Protein AF-A0A5B9W1V4-F1 (afdb_monomer)

Foldseek 3Di:
DDDDDDDDDDDDDDDDDDDDDDDDPDDPDDPDDAFPADEADDDVVSVVVVCVQCVVVVVVQVVCCVVPVFGDQDCVVVVHAFGADPQGTWDKHAPDRGHKIKIWGHDCSHHVWIWMDIPVVRDIDIDD

Mean predicted aligned error: 13.6 Å

pLDDT: mean 77.66, std 24.57, range [32.72, 97.5]

Sequence (128 aa):
MPEVLAKAAVMLGVAAGAIFIAGSFMCESEPVRGPTGGPGLRDEFELESLKAAAKPLVERLYQIRRSEGYFPASLAYLGLKRPQSRFGRWRYHVHDGGQAFALTNGDYMKNGFVLCWSSEHGDWWVDR

Structure (mmCIF, N/CA/C/O backbone):
data_AF-A0A5B9W1V4-F1
#
_entry.id   AF-A0A5B9W1V4-F1
#
loop_
_atom_site.group_PDB
_atom_site.id
_atom_site.type_symbol
_atom_site.label_atom_id
_atom_site.label_alt_id
_atom_site.label_comp_id
_atom_site.label_asym_id
_atom_site.label_entity_id
_atom_site.label_seq_id
_atom_site.pdbx_PDB_ins_code
_atom_site.Cartn_x
_atom_site.Cartn_y
_atom_site.Cartn_z
_atom_site.occupancy
_atom_site.B_iso_or_equiv
_atom_site.auth_seq_id
_atom_site.auth_comp_id
_atom_site.auth_asym_id
_atom_site.auth_atom_id
_atom_site.pdbx_PDB_model_num
ATOM 1 N N . MET A 1 1 ? -50.138 -6.654 9.708 1.00 48.28 1 MET A N 1
ATOM 2 C CA . MET A 1 1 ? -50.593 -7.982 9.233 1.00 48.28 1 MET A CA 1
ATOM 3 C C . MET A 1 1 ? -51.993 -7.779 8.677 1.00 48.28 1 MET A C 1
ATOM 5 O O . MET A 1 1 ? -52.722 -7.062 9.356 1.00 48.28 1 MET A O 1
ATOM 9 N N . PRO A 1 2 ? -52.354 -8.294 7.485 1.00 43.62 2 PRO A N 1
ATOM 10 C CA . PRO A 1 2 ? -52.122 -9.697 7.114 1.00 43.62 2 PRO A CA 1
ATOM 11 C C . PRO A 1 2 ? -51.789 -9.969 5.612 1.00 43.62 2 PRO A C 1
ATOM 13 O O . PRO A 1 2 ? -51.736 -9.048 4.809 1.00 43.62 2 PRO A O 1
ATOM 16 N N . GLU A 1 3 ? -51.564 -11.260 5.313 1.00 43.03 3 GLU A N 1
ATOM 17 C CA . GLU A 1 3 ? -51.682 -11.983 4.012 1.00 43.03 3 GLU A CA 1
ATOM 18 C C . GLU A 1 3 ? -50.555 -11.774 2.973 1.00 43.03 3 GLU A C 1
ATOM 20 O O . GLU A 1 3 ? -50.438 -10.719 2.369 1.00 43.03 3 GLU A O 1
ATOM 25 N N . VAL A 1 4 ? -49.548 -12.650 2.810 1.00 37.53 4 VAL A N 1
ATOM 26 C CA . VAL A 1 4 ? -49.497 -14.106 2.504 1.00 37.53 4 VAL A CA 1
ATOM 27 C C . VAL A 1 4 ? -49.902 -14.439 1.045 1.00 37.53 4 VAL A C 1
ATOM 29 O O . VAL A 1 4 ? -50.969 -14.050 0.595 1.00 37.53 4 VAL A O 1
ATOM 32 N N . LEU A 1 5 ? -49.050 -15.252 0.383 1.00 39.19 5 LEU A N 1
ATOM 33 C CA . LEU A 1 5 ? -49.220 -16.045 -0.863 1.00 39.19 5 LEU A CA 1
ATOM 34 C C . LEU A 1 5 ? -49.043 -15.308 -2.212 1.00 39.19 5 LEU A C 1
ATOM 36 O O . LEU A 1 5 ? -49.855 -14.483 -2.594 1.00 39.19 5 LEU A O 1
ATOM 40 N N . ALA A 1 6 ? -47.955 -15.484 -2.977 1.00 43.03 6 ALA A N 1
ATOM 41 C CA . ALA A 1 6 ? -47.380 -16.686 -3.619 1.00 43.03 6 ALA A CA 1
ATOM 42 C C . ALA A 1 6 ? -48.219 -17.279 -4.777 1.00 43.03 6 ALA A C 1
ATOM 44 O O . ALA A 1 6 ? -49.281 -17.849 -4.552 1.00 43.03 6 ALA A O 1
ATOM 45 N N . LYS A 1 7 ? -47.666 -17.219 -6.001 1.00 35.91 7 LYS A N 1
ATOM 46 C CA . LYS A 1 7 ? -47.885 -18.130 -7.151 1.00 35.91 7 LYS A CA 1
ATOM 47 C C . LYS A 1 7 ? -46.744 -17.878 -8.156 1.00 35.91 7 LYS A C 1
ATOM 49 O O . LYS A 1 7 ? -46.679 -16.808 -8.740 1.00 35.91 7 LYS A O 1
ATOM 54 N N . ALA A 1 8 ? -45.666 -18.660 -8.167 1.00 34.25 8 ALA A N 1
ATOM 55 C CA . ALA A 1 8 ? -45.527 -20.007 -8.731 1.00 34.25 8 ALA A CA 1
ATOM 56 C C . ALA A 1 8 ? -45.700 -20.048 -10.262 1.00 34.25 8 ALA A C 1
ATOM 58 O O . ALA A 1 8 ? -46.817 -20.070 -10.767 1.00 34.25 8 ALA A O 1
ATOM 59 N N . ALA A 1 9 ? -44.575 -20.155 -10.970 1.00 37.22 9 ALA A N 1
ATOM 60 C CA . ALA A 1 9 ? -44.486 -20.856 -12.245 1.00 37.22 9 ALA A CA 1
ATOM 61 C C . ALA A 1 9 ? -43.212 -21.711 -12.215 1.00 37.22 9 ALA A C 1
ATOM 63 O O . ALA A 1 9 ? -42.103 -21.254 -12.477 1.00 37.22 9 ALA A O 1
ATOM 64 N N . VAL A 1 10 ? -43.418 -22.952 -11.785 1.00 33.41 10 VAL A N 1
ATOM 65 C CA . VAL A 1 10 ? -42.511 -24.089 -11.910 1.00 33.41 10 VAL A CA 1
ATOM 66 C C . VAL A 1 10 ? -42.856 -24.780 -13.227 1.00 33.41 10 VAL A C 1
ATOM 68 O O . VAL A 1 10 ? -44.013 -25.131 -13.431 1.00 33.41 10 VAL A O 1
ATOM 71 N N . MET A 1 11 ? -41.862 -25.009 -14.080 1.00 35.59 11 MET A N 1
ATOM 72 C CA . MET A 1 11 ? -41.833 -26.092 -15.074 1.00 35.59 11 MET A CA 1
ATOM 73 C C . MET A 1 11 ? -40.356 -26.483 -15.223 1.00 35.59 11 MET A C 1
ATOM 75 O O . MET A 1 11 ? -39.574 -25.739 -15.801 1.00 35.59 11 MET A O 1
ATOM 79 N N . LEU A 1 12 ? -39.862 -27.414 -14.406 1.00 33.59 12 LEU A N 1
ATOM 80 C CA . LEU A 1 12 ? -39.772 -28.854 -14.691 1.00 33.59 12 LEU A CA 1
ATOM 81 C C . LEU A 1 12 ? -39.061 -29.174 -16.019 1.00 33.59 12 LEU A C 1
ATOM 83 O O . LEU A 1 12 ? -39.684 -29.343 -17.061 1.00 33.59 12 LEU A O 1
ATOM 87 N N . GLY A 1 13 ? -37.743 -29.342 -15.926 1.00 32.72 13 GLY A N 1
ATOM 88 C CA . GLY A 1 13 ? -36.964 -30.234 -16.779 1.00 32.72 13 GLY A CA 1
ATOM 89 C C . GLY A 1 13 ? -36.245 -31.224 -15.866 1.00 32.72 13 GLY A C 1
ATOM 90 O O . GLY A 1 13 ? -35.279 -30.862 -15.202 1.00 32.72 13 GLY A O 1
ATOM 91 N N . VAL A 1 14 ? -36.791 -32.433 -15.749 1.00 36.44 14 VAL A N 1
ATOM 92 C CA . VAL A 1 14 ? -36.250 -33.554 -14.965 1.00 36.44 14 VAL A CA 1
ATOM 93 C C . VAL A 1 14 ? -35.358 -34.419 -15.860 1.00 36.44 14 VAL A C 1
ATOM 95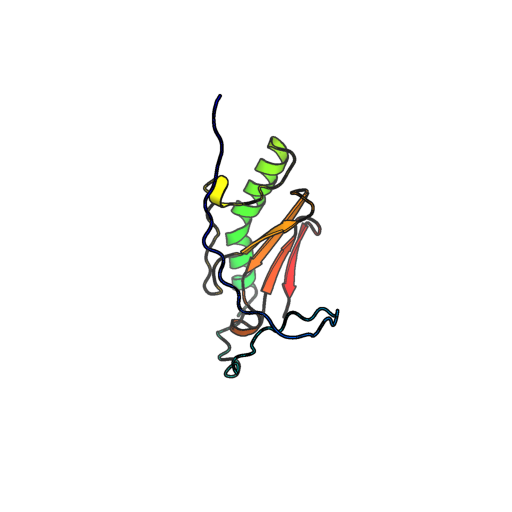 O O . VAL A 1 14 ? -35.634 -34.544 -17.050 1.00 36.44 14 VAL A O 1
ATOM 98 N N . ALA A 1 15 ? -34.400 -35.090 -15.207 1.00 34.03 15 ALA A N 1
ATOM 99 C CA . ALA A 1 15 ? -33.529 -36.185 -15.659 1.00 34.03 15 ALA A CA 1
ATOM 100 C C . ALA A 1 15 ? -32.156 -35.715 -16.189 1.00 34.03 15 ALA A C 1
ATOM 102 O O . ALA A 1 15 ? -32.084 -34.850 -17.044 1.00 34.03 15 ALA A O 1
ATOM 103 N N . ALA A 1 16 ? -31.007 -36.225 -15.745 1.00 37.72 16 ALA A N 1
ATOM 104 C CA . ALA A 1 16 ? -30.718 -37.381 -14.910 1.00 37.72 16 ALA A CA 1
ATOM 105 C C . ALA A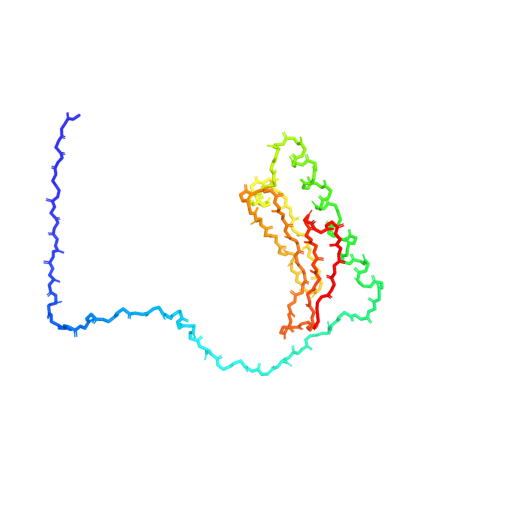 1 16 ? -29.335 -37.232 -14.246 1.00 37.72 16 ALA A C 1
ATOM 107 O O . ALA A 1 16 ? -28.444 -36.580 -14.776 1.00 37.72 16 ALA A O 1
ATOM 108 N N . GLY A 1 17 ? -29.220 -37.870 -13.081 1.00 37.41 17 GLY A N 1
ATOM 109 C CA . GLY A 1 17 ? -28.030 -38.273 -12.329 1.00 37.41 17 GLY A CA 1
ATOM 110 C C . GLY A 1 17 ? -26.631 -37.819 -12.757 1.00 37.41 17 GLY A C 1
ATOM 111 O O . GLY A 1 17 ? -26.108 -38.266 -13.767 1.00 37.41 17 GLY A O 1
ATOM 112 N N . ALA A 1 18 ? -25.962 -37.124 -11.836 1.00 38.53 18 ALA A N 1
ATOM 113 C CA . ALA A 1 18 ? -24.647 -37.522 -11.328 1.00 38.53 18 ALA A CA 1
ATOM 114 C C . ALA A 1 18 ? -24.356 -36.739 -10.037 1.00 38.53 18 ALA A C 1
ATOM 116 O O . ALA A 1 18 ? -24.098 -35.539 -10.066 1.00 38.53 18 ALA A O 1
ATOM 117 N N . ILE A 1 19 ? -24.410 -37.418 -8.890 1.00 40.19 19 ILE A N 1
ATOM 118 C CA . ILE A 1 19 ? -23.752 -36.946 -7.669 1.00 40.19 19 ILE A CA 1
ATOM 119 C C . ILE A 1 19 ? -22.302 -37.414 -7.774 1.00 40.19 19 ILE A C 1
ATOM 121 O O . ILE A 1 19 ? -22.053 -38.611 -7.680 1.00 40.19 19 ILE A O 1
ATOM 125 N N . PHE A 1 20 ? -21.365 -36.481 -7.940 1.00 36.47 20 PHE A N 1
ATOM 126 C CA . PHE A 1 20 ? -19.969 -36.671 -7.552 1.00 36.47 20 PHE A CA 1
ATOM 127 C C . PHE A 1 20 ? -19.443 -35.395 -6.889 1.00 36.47 20 PHE A C 1
ATOM 129 O O . PHE A 1 20 ? -19.512 -34.296 -7.430 1.00 36.47 20 PHE A O 1
ATOM 136 N N . ILE A 1 21 ? -18.955 -35.582 -5.668 1.00 44.34 21 ILE A N 1
ATOM 137 C CA . ILE A 1 21 ? -18.254 -34.617 -4.829 1.00 44.34 21 ILE A CA 1
ATOM 138 C C . ILE A 1 21 ? -16.807 -34.543 -5.327 1.00 44.34 21 ILE A C 1
ATOM 140 O O . ILE A 1 21 ? -16.147 -35.575 -5.336 1.00 44.34 21 ILE A O 1
ATOM 144 N N . ALA A 1 22 ? -16.308 -33.359 -5.690 1.00 36.12 22 ALA A N 1
ATOM 145 C CA . ALA A 1 22 ? -14.907 -32.948 -5.516 1.00 36.12 22 ALA A CA 1
ATOM 146 C C . ALA A 1 22 ? -14.713 -31.529 -6.063 1.00 36.12 22 ALA A C 1
ATOM 148 O O . ALA A 1 22 ? -15.103 -31.219 -7.185 1.00 36.12 22 ALA A O 1
ATOM 149 N N . GLY A 1 23 ? -14.108 -30.664 -5.250 1.00 44.25 23 GLY A N 1
ATOM 150 C CA . GLY A 1 23 ? -13.747 -29.313 -5.648 1.00 44.25 23 GLY A CA 1
ATOM 151 C C . GLY A 1 23 ? -12.746 -29.292 -6.799 1.00 44.25 23 GLY A C 1
ATOM 152 O O . GLY A 1 23 ? -11.839 -30.116 -6.868 1.00 44.25 23 GLY A O 1
ATOM 153 N N . SER A 1 24 ? -12.911 -28.309 -7.677 1.00 35.41 24 SER A N 1
ATOM 154 C CA . SER A 1 24 ? -11.869 -27.720 -8.518 1.00 35.41 24 SER A CA 1
ATOM 155 C C . SER A 1 24 ? -12.464 -26.465 -9.145 1.00 35.41 24 SER A C 1
ATOM 157 O O . SER A 1 24 ? -13.369 -26.542 -9.972 1.00 35.41 24 SER A O 1
ATOM 159 N N . PHE A 1 25 ? -11.989 -25.296 -8.716 1.00 40.41 25 PHE A N 1
ATOM 160 C CA . PHE A 1 25 ? -12.187 -24.056 -9.459 1.00 40.41 25 PHE A CA 1
ATOM 161 C C . PHE A 1 25 ? -11.457 -24.215 -10.802 1.00 40.41 25 PHE A C 1
ATOM 163 O O . PHE A 1 25 ? -10.242 -24.046 -10.876 1.00 40.41 25 PHE A O 1
ATOM 170 N N . MET A 1 26 ? -12.178 -24.596 -11.856 1.00 33.31 26 MET A N 1
ATOM 171 C CA . MET A 1 26 ? -11.676 -24.533 -13.226 1.00 33.31 26 MET A CA 1
ATOM 172 C C . MET A 1 26 ? -11.764 -23.078 -13.684 1.00 33.31 26 MET A C 1
ATOM 174 O O . MET A 1 26 ? -12.827 -22.574 -14.030 1.00 33.31 26 MET A O 1
ATOM 178 N N . CYS A 1 27 ? -10.626 -22.394 -13.609 1.00 36.28 27 CYS A N 1
ATOM 179 C CA . CYS A 1 27 ? -10.383 -21.140 -14.300 1.00 36.28 27 CYS A CA 1
ATOM 180 C C . CYS A 1 27 ? -10.212 -21.484 -15.787 1.00 36.28 27 CYS A C 1
ATOM 182 O O . CYS A 1 27 ? -9.268 -22.193 -16.137 1.00 36.28 27 CYS A O 1
ATOM 184 N N . GLU A 1 28 ? -11.138 -21.050 -16.643 1.00 34.22 28 GLU A N 1
ATOM 185 C CA . GLU A 1 28 ? -10.957 -21.088 -18.096 1.00 34.22 28 GLU A CA 1
ATOM 186 C C . GLU A 1 28 ? -9.667 -20.332 -18.445 1.00 34.22 28 GLU A C 1
ATOM 188 O O . GLU A 1 28 ? -9.556 -19.120 -18.262 1.00 34.22 28 GLU A O 1
ATOM 193 N N . SER A 1 29 ? -8.651 -21.073 -18.879 1.00 43.12 29 SER A N 1
ATOM 194 C CA . SER A 1 29 ? -7.360 -20.546 -19.295 1.00 43.12 29 SER A CA 1
ATOM 195 C C . SER A 1 29 ? -7.419 -20.159 -20.769 1.00 43.12 29 SER A C 1
ATOM 197 O O . SER A 1 29 ? -7.192 -20.974 -21.662 1.00 43.12 29 SER A O 1
ATOM 199 N N . GLU A 1 30 ? -7.691 -18.881 -21.032 1.00 46.44 30 GLU A N 1
ATOM 200 C CA . GLU A 1 30 ? -7.354 -18.289 -22.325 1.00 46.44 30 GLU A CA 1
ATOM 201 C C . GLU A 1 30 ? -5.834 -18.418 -22.565 1.00 46.44 30 GLU A C 1
ATOM 203 O O . GLU A 1 30 ? -5.040 -18.266 -21.627 1.00 46.44 30 GLU A O 1
ATOM 208 N N . PRO A 1 31 ? -5.383 -18.690 -23.803 1.00 39.47 31 PRO A N 1
ATOM 209 C CA . PRO A 1 31 ? -3.963 -18.784 -24.109 1.00 39.47 31 PRO A CA 1
ATOM 210 C C . PRO A 1 31 ? -3.310 -17.406 -23.948 1.00 39.47 31 PRO A C 1
ATOM 212 O O . PRO A 1 31 ? -3.423 -16.526 -24.806 1.00 39.47 31 PRO A O 1
ATOM 215 N N . VAL A 1 32 ? -2.610 -17.223 -22.827 1.00 55.03 32 VAL A N 1
ATOM 216 C CA . VAL A 1 32 ? -1.787 -16.048 -22.536 1.00 55.03 32 VAL A CA 1
ATOM 217 C C . VAL A 1 32 ? -0.701 -15.956 -23.607 1.00 55.03 32 VAL A C 1
ATOM 219 O O . VAL A 1 32 ? 0.259 -16.727 -23.618 1.00 55.03 32 VAL A O 1
ATOM 222 N N . ARG A 1 33 ? -0.858 -15.000 -24.531 1.00 46.44 33 ARG A N 1
ATOM 223 C CA . ARG A 1 33 ? 0.252 -14.505 -25.357 1.00 46.44 33 ARG A CA 1
ATOM 224 C C . ARG A 1 33 ? 1.415 -14.187 -24.411 1.00 46.44 33 ARG A C 1
ATOM 226 O O . ARG A 1 33 ? 1.192 -13.552 -23.384 1.00 46.44 33 ARG A O 1
ATOM 233 N N . GLY A 1 34 ? 2.615 -14.666 -24.748 1.00 47.09 34 GLY A N 1
ATOM 234 C CA . GLY A 1 34 ? 3.823 -14.539 -23.925 1.00 47.09 34 GLY A CA 1
ATOM 235 C C . GLY A 1 34 ? 4.099 -13.111 -23.429 1.00 47.09 34 GLY A C 1
ATOM 236 O O . GLY A 1 34 ? 3.513 -12.152 -23.937 1.00 47.09 34 GLY A O 1
ATOM 237 N N . PRO A 1 35 ? 4.985 -12.952 -22.432 1.00 48.50 35 PRO A N 1
ATOM 238 C CA . PRO A 1 35 ? 5.140 -11.704 -21.704 1.00 48.50 35 PRO A CA 1
ATOM 239 C C . PRO A 1 35 ? 5.608 -10.596 -22.647 1.00 48.50 35 PRO A C 1
ATOM 241 O O . PRO A 1 35 ? 6.782 -10.495 -22.998 1.00 48.50 35 PRO A O 1
ATOM 244 N N . THR A 1 36 ? 4.695 -9.702 -23.016 1.00 46.91 36 THR A N 1
ATOM 245 C CA . THR A 1 36 ? 5.036 -8.336 -23.412 1.00 46.91 36 THR A CA 1
ATOM 246 C C . THR A 1 36 ? 5.458 -7.604 -22.140 1.00 46.91 36 THR A C 1
ATOM 248 O O . THR A 1 36 ? 4.694 -6.812 -21.588 1.00 46.91 36 THR A O 1
ATOM 251 N N . GLY A 1 37 ? 6.629 -7.973 -21.612 1.00 49.28 37 GLY A N 1
ATOM 252 C CA . GLY A 1 37 ? 7.204 -7.420 -20.394 1.00 49.28 37 GLY A CA 1
ATOM 253 C C . GLY A 1 37 ? 7.407 -5.923 -20.574 1.00 49.28 37 GLY A C 1
ATOM 254 O O . GLY A 1 37 ? 8.299 -5.484 -21.298 1.00 49.28 37 GLY A O 1
ATOM 255 N N . GLY A 1 38 ? 6.541 -5.132 -19.952 1.00 58.59 38 GLY A N 1
ATOM 256 C CA . GLY A 1 38 ? 6.761 -3.707 -19.793 1.00 58.59 38 GLY A CA 1
ATOM 257 C C . GLY A 1 38 ? 8.056 -3.459 -19.013 1.00 58.59 38 GLY A C 1
ATOM 258 O O . GLY A 1 38 ? 8.549 -4.349 -18.317 1.00 58.59 38 GLY A O 1
ATOM 259 N N . PRO A 1 39 ? 8.630 -2.250 -19.112 1.00 69.31 39 PRO A N 1
ATOM 260 C CA . PRO A 1 39 ? 9.906 -1.955 -18.480 1.00 69.31 39 PRO A CA 1
ATOM 261 C C . PRO A 1 39 ? 9.780 -2.137 -16.969 1.00 69.31 39 PRO A C 1
ATOM 263 O O . PRO A 1 39 ? 9.000 -1.425 -16.324 1.00 69.31 39 PRO A O 1
ATOM 266 N N . GLY A 1 40 ? 10.549 -3.086 -16.434 1.00 77.19 40 GLY A N 1
ATOM 267 C CA . GLY A 1 40 ? 10.648 -3.353 -15.007 1.00 77.19 40 GLY A CA 1
ATOM 268 C C . GLY A 1 40 ? 11.222 -2.174 -14.224 1.00 77.19 40 GLY A C 1
ATOM 269 O O . GLY A 1 40 ? 11.362 -1.051 -14.728 1.00 77.19 40 GLY A O 1
ATOM 270 N N . LEU A 1 41 ? 11.511 -2.427 -12.954 1.00 84.81 41 LEU A N 1
ATOM 271 C CA . LEU A 1 41 ? 12.089 -1.436 -12.056 1.00 84.81 41 LEU A CA 1
ATOM 272 C C . LEU A 1 41 ? 13.539 -1.147 -12.482 1.00 84.81 41 LEU A C 1
ATOM 274 O O . LEU A 1 41 ? 14.344 -2.074 -12.564 1.00 84.81 41 LEU A O 1
ATOM 278 N N . ARG A 1 42 ? 13.849 0.108 -12.832 1.00 84.19 42 ARG A N 1
ATOM 279 C CA . ARG A 1 42 ? 15.111 0.464 -13.512 1.00 84.19 42 ARG A CA 1
ATOM 280 C C . ARG A 1 42 ? 16.290 0.615 -12.561 1.00 84.19 42 ARG A C 1
ATOM 282 O O . ARG A 1 42 ? 17.390 0.186 -12.889 1.00 84.19 42 ARG A O 1
ATOM 289 N N . ASP A 1 43 ? 16.054 1.234 -11.413 1.00 88.56 43 ASP A N 1
ATOM 290 C CA . ASP A 1 43 ? 17.083 1.591 -10.444 1.00 88.56 43 ASP A CA 1
ATOM 291 C C . ASP A 1 43 ? 16.481 1.820 -9.048 1.00 88.56 43 ASP A C 1
ATOM 293 O O . ASP A 1 43 ? 15.262 1.803 -8.853 1.00 88.56 43 ASP A O 1
ATOM 297 N N . GLU A 1 44 ? 17.359 2.030 -8.068 1.00 89.94 44 GLU A N 1
ATOM 298 C CA . GLU A 1 44 ? 16.985 2.289 -6.675 1.00 89.94 44 GLU A CA 1
ATOM 299 C C . GLU A 1 44 ? 16.194 3.595 -6.512 1.00 89.94 44 GLU A C 1
ATOM 301 O O . GLU A 1 44 ? 15.296 3.682 -5.679 1.00 89.94 44 GLU A O 1
ATOM 306 N N . PHE A 1 45 ? 16.469 4.610 -7.335 1.00 91.06 45 PHE A N 1
ATOM 307 C CA . PHE A 1 45 ? 15.758 5.887 -7.264 1.00 91.06 45 PHE A CA 1
ATOM 308 C C . PHE A 1 45 ? 14.268 5.711 -7.575 1.00 91.06 45 PHE A C 1
ATOM 310 O O . PHE A 1 45 ? 13.403 6.286 -6.910 1.00 91.06 45 PHE A O 1
ATOM 317 N N . GLU A 1 46 ? 13.947 4.882 -8.561 1.00 91.75 46 GLU A N 1
ATOM 318 C CA . GLU A 1 46 ? 12.572 4.547 -8.898 1.00 91.75 46 GLU A CA 1
ATOM 319 C C . GLU A 1 46 ? 11.877 3.739 -7.797 1.00 91.75 46 GLU A C 1
ATOM 321 O O . GLU A 1 46 ? 10.707 3.997 -7.500 1.00 91.75 46 GLU A O 1
ATOM 326 N N . LEU A 1 47 ? 12.592 2.810 -7.154 1.00 93.88 47 LEU A N 1
ATOM 327 C CA . LEU A 1 47 ? 12.085 2.088 -5.986 1.00 93.88 47 LEU A CA 1
ATOM 328 C C . LEU A 1 47 ? 11.748 3.053 -4.843 1.00 93.88 47 LEU A C 1
ATOM 330 O O . LEU A 1 47 ? 10.638 3.015 -4.306 1.00 93.88 47 L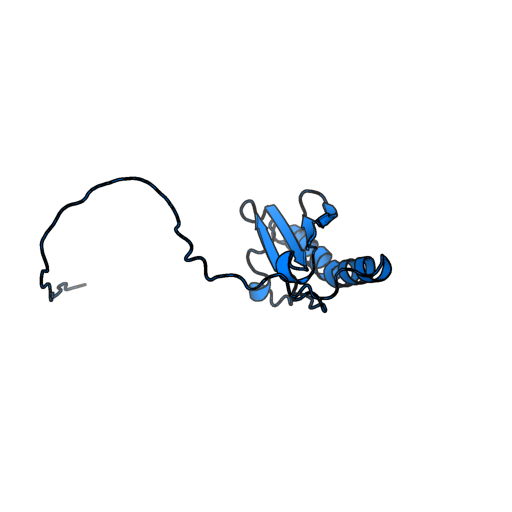EU A O 1
ATOM 334 N N . GLU A 1 48 ? 12.665 3.954 -4.508 1.00 95.44 48 GLU A N 1
ATOM 335 C CA . GLU A 1 48 ? 12.459 4.956 -3.461 1.00 95.44 48 GLU A CA 1
ATOM 336 C C . GLU A 1 48 ? 11.324 5.925 -3.803 1.00 95.44 48 GLU A C 1
ATOM 338 O O . GLU A 1 48 ? 10.518 6.273 -2.938 1.00 95.44 48 GLU A O 1
ATOM 343 N N . SER A 1 49 ? 11.170 6.294 -5.076 1.00 94.62 49 SER A N 1
ATOM 344 C CA . SER A 1 49 ? 10.041 7.106 -5.538 1.00 94.62 49 SER A CA 1
ATOM 345 C C . SER A 1 49 ? 8.695 6.408 -5.304 1.00 94.62 49 SER A C 1
ATOM 347 O O . SER A 1 49 ? 7.737 7.040 -4.848 1.00 94.62 49 SER A O 1
ATOM 349 N N . LEU A 1 50 ? 8.613 5.094 -5.546 1.00 95.44 50 LEU A N 1
ATOM 350 C CA . LEU A 1 50 ? 7.407 4.311 -5.264 1.00 95.44 50 LEU A CA 1
ATOM 351 C C . LEU A 1 50 ? 7.096 4.253 -3.768 1.00 95.44 50 LEU A C 1
ATOM 353 O O . LEU A 1 50 ? 5.951 4.505 -3.378 1.00 95.44 50 LEU A O 1
ATOM 357 N N . LYS A 1 51 ? 8.101 3.964 -2.933 1.00 96.56 51 LYS A N 1
ATOM 358 C CA . LYS A 1 51 ? 7.952 3.948 -1.469 1.00 96.56 51 LYS A CA 1
ATOM 359 C C . LYS A 1 51 ? 7.482 5.314 -0.961 1.00 96.56 51 LYS A C 1
ATOM 361 O O . LYS A 1 51 ? 6.504 5.399 -0.215 1.00 96.56 51 LYS A O 1
ATOM 366 N N . ALA A 1 52 ? 8.110 6.393 -1.429 1.00 95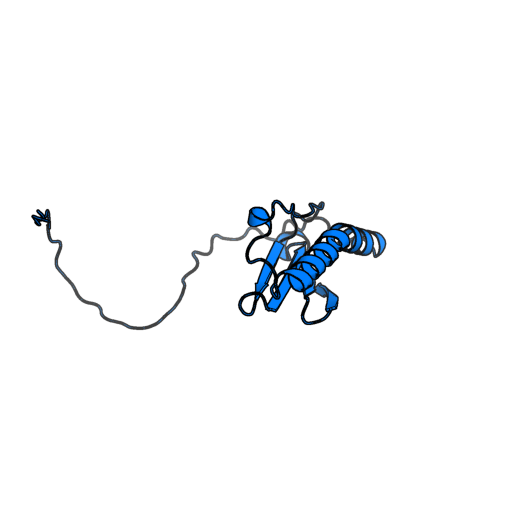.94 52 ALA A N 1
ATOM 367 C CA . ALA A 1 52 ? 7.750 7.762 -1.075 1.00 95.94 52 ALA A CA 1
ATOM 368 C C . ALA A 1 52 ? 6.310 8.115 -1.484 1.00 95.94 52 ALA A C 1
ATOM 370 O O . ALA A 1 52 ? 5.596 8.752 -0.711 1.00 95.94 52 ALA A O 1
ATOM 371 N N . ALA A 1 53 ? 5.846 7.657 -2.651 1.00 94.94 53 ALA A N 1
ATOM 372 C CA . ALA A 1 53 ? 4.477 7.894 -3.110 1.00 94.94 53 ALA A CA 1
ATOM 373 C C . ALA A 1 53 ? 3.415 7.195 -2.238 1.00 94.94 53 ALA A C 1
ATOM 375 O O . ALA A 1 53 ? 2.305 7.711 -2.088 1.00 94.94 53 ALA A O 1
ATOM 376 N N . ALA A 1 54 ? 3.730 6.031 -1.662 1.00 95.81 54 ALA A N 1
ATOM 377 C CA . ALA A 1 54 ? 2.812 5.283 -0.800 1.00 95.81 54 ALA A CA 1
ATOM 378 C C . ALA A 1 54 ? 2.902 5.655 0.686 1.00 95.81 54 ALA A C 1
ATOM 380 O O . ALA A 1 54 ? 1.934 5.449 1.423 1.00 95.81 54 ALA A O 1
ATOM 381 N N . LYS A 1 55 ? 4.019 6.238 1.131 1.00 96.19 55 LYS A N 1
ATOM 382 C CA . LYS A 1 55 ? 4.262 6.586 2.538 1.00 96.19 55 LYS A CA 1
ATOM 383 C C . LYS A 1 55 ? 3.143 7.424 3.187 1.00 96.19 55 LYS A C 1
ATOM 385 O O . LYS A 1 55 ? 2.694 7.027 4.262 1.00 96.19 55 LYS A O 1
ATOM 390 N N . PRO A 1 56 ? 2.590 8.483 2.557 1.00 96.06 56 PRO A N 1
ATOM 391 C CA . PRO A 1 56 ? 1.494 9.246 3.161 1.00 96.06 56 PRO A CA 1
ATOM 392 C C . PRO A 1 56 ? 0.236 8.403 3.415 1.00 96.06 56 PRO A C 1
ATOM 394 O O . PRO A 1 56 ? -0.475 8.614 4.397 1.00 96.06 56 PRO A O 1
ATOM 397 N N . LEU A 1 57 ? -0.043 7.424 2.546 1.00 96.12 57 LEU A N 1
ATOM 398 C CA . LEU A 1 57 ? -1.171 6.510 2.726 1.00 96.12 57 LEU A CA 1
ATOM 399 C C . LEU A 1 57 ? -0.926 5.561 3.905 1.00 96.12 57 LEU A C 1
ATOM 401 O O . LEU A 1 57 ? -1.831 5.356 4.711 1.00 96.12 57 LEU A O 1
ATOM 405 N N . VAL A 1 58 ? 0.290 5.023 4.035 1.00 96.56 58 VAL A N 1
ATOM 406 C CA . VAL A 1 58 ? 0.691 4.184 5.177 1.00 96.56 58 VAL A CA 1
ATOM 407 C C . VAL A 1 58 ? 0.527 4.950 6.489 1.00 96.56 58 VAL A C 1
ATOM 409 O O . VAL A 1 58 ? -0.150 4.479 7.403 1.00 96.56 58 VAL A O 1
ATOM 412 N N . GLU A 1 59 ? 1.073 6.162 6.574 1.00 96.31 59 GLU A N 1
ATOM 413 C CA . GLU A 1 59 ? 0.967 7.012 7.766 1.00 96.31 59 GLU A CA 1
ATOM 414 C C . GLU A 1 59 ? -0.492 7.314 8.121 1.00 96.31 59 GLU A C 1
ATOM 416 O O . GLU A 1 59 ? -0.887 7.223 9.289 1.00 96.31 59 GLU A O 1
ATOM 421 N N . ARG A 1 60 ? -1.322 7.609 7.112 1.00 96.00 60 ARG A N 1
ATOM 422 C CA . ARG A 1 60 ? -2.752 7.853 7.310 1.00 96.00 60 ARG A CA 1
ATOM 423 C C . ARG A 1 60 ? -3.479 6.622 7.848 1.00 96.00 60 ARG A C 1
ATOM 425 O O . ARG A 1 60 ? -4.300 6.757 8.753 1.00 96.00 60 ARG A O 1
ATOM 432 N N . LEU A 1 61 ? -3.166 5.430 7.345 1.00 96.19 61 LEU A N 1
ATOM 433 C CA . LEU A 1 61 ? -3.744 4.174 7.829 1.00 96.19 61 LEU A CA 1
ATOM 434 C C . LEU A 1 61 ? -3.375 3.894 9.289 1.00 96.19 61 LEU A C 1
ATOM 436 O O . LEU A 1 61 ? -4.237 3.496 10.070 1.00 96.19 61 LEU A O 1
ATOM 440 N N . TYR A 1 62 ? -2.136 4.173 9.696 1.00 96.50 62 TYR A N 1
ATOM 441 C CA . TYR A 1 62 ? -1.740 4.061 11.103 1.00 96.50 62 TYR A CA 1
ATOM 442 C C . TYR A 1 62 ? -2.402 5.112 12.001 1.00 96.50 62 TYR A C 1
ATOM 444 O O . TYR A 1 62 ? -2.680 4.834 13.167 1.00 96.50 62 TYR A O 1
ATOM 452 N N . GLN A 1 63 ? -2.678 6.320 11.502 1.00 96.69 63 GLN A N 1
ATOM 453 C CA . GLN A 1 63 ? -3.496 7.289 12.242 1.00 96.69 63 GLN A CA 1
ATOM 454 C C . GLN A 1 63 ? -4.912 6.754 12.480 1.00 96.69 63 GLN A C 1
ATOM 456 O O . GLN A 1 63 ? -5.374 6.797 13.615 1.00 96.69 63 GLN A O 1
ATOM 461 N N . ILE A 1 64 ? -5.550 6.198 11.447 1.00 95.19 64 ILE A N 1
ATOM 462 C CA . ILE A 1 64 ? -6.895 5.610 11.546 1.00 95.19 64 ILE A CA 1
ATOM 463 C C . ILE A 1 64 ? -6.906 4.441 12.529 1.00 95.19 64 ILE A C 1
ATOM 465 O O . ILE A 1 64 ? -7.741 4.404 13.424 1.00 95.19 64 ILE A O 1
ATOM 469 N N . ARG A 1 65 ? -5.929 3.531 12.443 1.00 95.44 65 ARG A N 1
ATOM 470 C CA . ARG A 1 65 ? -5.825 2.422 13.398 1.00 95.44 65 ARG A CA 1
ATOM 471 C C . ARG A 1 65 ? -5.689 2.911 14.837 1.00 95.44 65 ARG A C 1
ATOM 473 O O . ARG A 1 65 ? -6.260 2.303 15.732 1.00 95.44 65 ARG A O 1
ATOM 480 N N . ARG A 1 66 ? -4.961 4.004 15.078 1.00 96.56 66 ARG A N 1
ATOM 481 C CA . ARG A 1 66 ? -4.847 4.588 16.424 1.00 96.56 66 ARG A CA 1
ATOM 482 C C . ARG A 1 66 ? -6.160 5.186 16.930 1.00 96.56 66 ARG A C 1
ATOM 484 O O . ARG A 1 66 ? -6.366 5.179 18.137 1.00 96.56 66 ARG A O 1
ATOM 491 N N . SER A 1 67 ? -7.021 5.699 16.050 1.00 96.00 67 SER A N 1
ATOM 492 C CA . SER A 1 67 ? -8.313 6.277 16.444 1.00 96.00 67 SER A CA 1
ATOM 493 C C . SER A 1 67 ? -9.455 5.261 16.510 1.00 96.00 67 SER A C 1
ATOM 495 O O . SER A 1 67 ? -10.317 5.389 17.370 1.00 96.00 67 SER A O 1
ATOM 497 N N . GLU A 1 68 ? -9.480 4.273 15.615 1.00 94.06 68 GLU A N 1
ATOM 498 C CA . GLU A 1 68 ? -10.586 3.310 15.466 1.00 94.06 68 GLU A CA 1
ATOM 499 C C . GLU A 1 68 ? -10.252 1.910 16.010 1.00 94.06 68 GLU A C 1
ATOM 501 O O . GLU A 1 68 ? -11.145 1.104 16.246 1.00 94.06 68 GLU A O 1
ATOM 506 N N . GLY A 1 69 ? -8.971 1.601 16.223 1.00 95.56 69 GLY A N 1
ATOM 507 C CA . GLY A 1 69 ? -8.490 0.292 16.681 1.00 95.56 69 GLY A CA 1
ATOM 508 C C . GLY A 1 69 ? -8.220 -0.721 15.561 1.00 95.56 69 GLY A C 1
ATOM 509 O O . GLY A 1 69 ? -7.541 -1.720 15.798 1.00 95.56 69 GLY A O 1
ATOM 510 N N . TYR A 1 70 ? -8.681 -0.461 14.335 1.00 96.19 70 TYR A N 1
ATOM 511 C CA . TYR A 1 70 ? -8.515 -1.339 13.171 1.00 96.19 70 TYR A CA 1
ATOM 512 C C . TYR A 1 70 ? -8.178 -0.549 11.897 1.00 96.19 70 TYR A C 1
ATOM 514 O O . TYR A 1 70 ? -8.397 0.659 11.801 1.00 96.19 70 TYR A O 1
ATOM 522 N N . PHE A 1 71 ? -7.622 -1.238 10.902 1.00 96.06 71 PHE A N 1
ATOM 523 C CA . PHE A 1 71 ? -7.468 -0.725 9.547 1.00 96.06 71 PHE A CA 1
ATOM 524 C C . PHE A 1 71 ? -8.797 -0.831 8.778 1.00 96.06 71 PHE A C 1
ATOM 526 O O . PHE A 1 71 ? -9.505 -1.834 8.895 1.00 96.06 71 PHE A O 1
ATOM 533 N N . PRO A 1 72 ? -9.149 0.180 7.969 1.00 94.69 72 PRO A N 1
ATOM 534 C CA . PRO A 1 72 ? -10.431 0.228 7.275 1.00 94.69 72 PRO A CA 1
ATOM 535 C C . PRO A 1 72 ? -10.510 -0.821 6.165 1.00 94.69 72 PRO A C 1
ATOM 537 O O . PRO A 1 72 ? -9.643 -0.863 5.305 1.00 94.69 72 PRO A O 1
ATOM 540 N N . ALA A 1 73 ? -11.601 -1.587 6.078 1.00 94.12 73 ALA A N 1
ATOM 541 C CA . ALA A 1 73 ? -11.777 -2.603 5.029 1.00 94.12 73 ALA A CA 1
ATOM 542 C C . ALA A 1 73 ? -11.720 -2.042 3.589 1.00 94.12 73 ALA A C 1
ATOM 544 O O . ALA A 1 73 ? -11.434 -2.768 2.638 1.00 94.12 73 ALA A O 1
ATOM 545 N N . SER A 1 74 ? -11.994 -0.746 3.411 1.00 93.06 74 SER A N 1
ATOM 546 C CA . SER A 1 74 ? -11.937 -0.069 2.117 1.00 93.06 74 SER A CA 1
ATOM 547 C C . SER A 1 74 ? -11.432 1.361 2.254 1.00 93.06 74 SER A C 1
ATOM 549 O O . SER A 1 74 ? -11.963 2.155 3.028 1.00 93.06 74 SER A O 1
ATOM 551 N N . LEU A 1 75 ? -10.461 1.728 1.414 1.00 93.38 75 LEU A N 1
ATOM 552 C CA . LEU A 1 75 ? -9.987 3.111 1.302 1.00 93.38 75 LEU A CA 1
ATOM 553 C C . LEU A 1 75 ? -11.071 4.056 0.764 1.00 93.38 75 LEU A C 1
ATOM 555 O O . LEU A 1 75 ? -11.103 5.226 1.136 1.00 93.38 75 LEU A O 1
ATOM 559 N N . ALA A 1 76 ? -11.971 3.549 -0.088 1.00 90.19 76 ALA A N 1
ATOM 560 C CA . ALA A 1 76 ? -13.019 4.356 -0.709 1.00 90.19 76 ALA A CA 1
ATOM 561 C C . ALA A 1 76 ? -14.040 4.866 0.316 1.00 90.19 76 ALA A C 1
ATOM 563 O O . ALA A 1 76 ? -14.508 5.993 0.185 1.00 90.19 76 ALA A O 1
ATOM 564 N N . TYR A 1 77 ? -14.327 4.072 1.353 1.00 83.88 77 TYR A N 1
ATOM 565 C CA . TYR A 1 77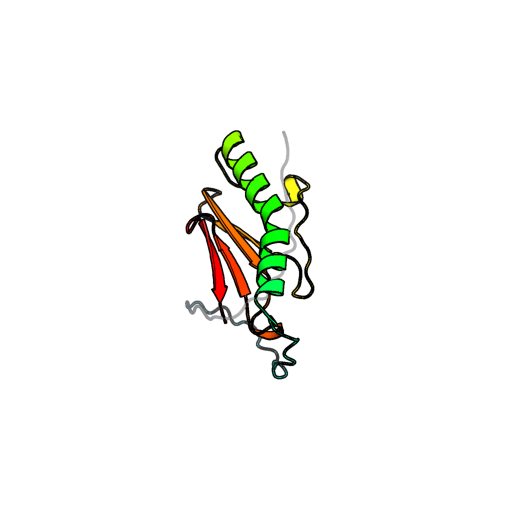 ? -15.231 4.459 2.438 1.00 83.88 77 TYR A CA 1
ATOM 566 C C . TYR A 1 77 ? -14.750 5.724 3.166 1.00 83.88 77 TYR A C 1
ATOM 568 O O . TYR A 1 77 ? -15.548 6.591 3.503 1.00 83.88 77 TYR A O 1
ATOM 576 N N . LEU A 1 78 ? -13.433 5.872 3.326 1.00 86.25 78 LEU A N 1
ATOM 577 C CA . LEU A 1 78 ? -12.808 7.040 3.953 1.00 86.25 78 LEU A CA 1
ATOM 578 C C . LEU A 1 78 ? -12.428 8.144 2.953 1.00 86.25 78 LEU A C 1
ATOM 580 O O . LEU A 1 78 ? -11.711 9.080 3.307 1.00 86.25 78 LEU A O 1
ATOM 584 N N . GLY A 1 79 ? -12.832 8.016 1.685 1.00 89.62 79 GLY A N 1
ATOM 585 C CA . GLY A 1 79 ? -12.449 8.948 0.622 1.00 89.62 79 GLY A CA 1
ATOM 586 C C . GLY A 1 79 ? -10.945 8.970 0.317 1.00 89.62 79 GLY A C 1
ATOM 587 O O . GLY A 1 79 ? -10.461 9.901 -0.331 1.00 89.62 79 GLY A O 1
ATOM 588 N N . LEU A 1 80 ? -10.184 7.964 0.763 1.00 91.44 80 LEU A N 1
ATOM 589 C CA . LEU A 1 80 ? -8.745 7.887 0.539 1.00 91.44 80 LEU A CA 1
ATOM 590 C C . LEU A 1 80 ? -8.450 7.402 -0.881 1.00 91.44 80 LEU A C 1
ATOM 592 O O . LEU A 1 80 ? -8.936 6.363 -1.339 1.00 91.44 80 LEU A O 1
ATOM 596 N N . LYS A 1 81 ? -7.607 8.158 -1.586 1.00 91.62 81 LYS A N 1
ATOM 597 C CA . LYS A 1 81 ? -7.166 7.811 -2.936 1.00 91.62 81 LYS A CA 1
ATOM 598 C C . LYS A 1 81 ? -5.908 6.959 -2.883 1.00 91.62 81 LYS A C 1
ATOM 600 O O . LYS A 1 81 ? -4.978 7.224 -2.128 1.00 91.62 81 LYS A O 1
ATOM 605 N N . ARG A 1 82 ? -5.879 5.946 -3.744 1.00 91.56 82 ARG A N 1
ATOM 606 C CA . ARG A 1 82 ? -4.700 5.106 -3.955 1.00 91.56 82 ARG A CA 1
ATOM 607 C C . ARG A 1 82 ? -3.718 5.858 -4.851 1.00 91.56 82 ARG A C 1
ATOM 609 O O . ARG A 1 82 ? -4.164 6.361 -5.888 1.00 91.56 82 ARG A O 1
ATOM 616 N N . PRO A 1 83 ? -2.421 5.910 -4.505 1.00 92.69 83 PRO A N 1
ATOM 617 C CA . PRO A 1 83 ? -1.426 6.469 -5.401 1.00 92.69 83 PRO A CA 1
ATOM 618 C C . PRO A 1 83 ? -1.426 5.714 -6.735 1.00 92.69 83 PRO A C 1
ATOM 620 O O . PRO A 1 83 ? -1.823 4.544 -6.829 1.00 92.69 83 PRO A O 1
ATOM 623 N N . GLN A 1 84 ? -0.988 6.397 -7.784 1.00 93.44 84 GLN A N 1
ATOM 624 C CA . GLN A 1 84 ? -0.848 5.831 -9.118 1.00 93.44 84 GLN A CA 1
ATOM 625 C C . GLN A 1 84 ? 0.600 5.990 -9.563 1.00 93.44 84 GLN A C 1
ATOM 627 O O . GLN A 1 84 ? 1.181 7.059 -9.405 1.00 93.44 84 GLN A O 1
ATOM 632 N N . SER A 1 85 ? 1.170 4.920 -10.108 1.00 92.12 85 SER A N 1
ATOM 633 C CA . SER A 1 85 ? 2.510 4.905 -10.687 1.00 92.12 85 SER A CA 1
ATOM 634 C C . SER A 1 85 ? 2.447 4.433 -12.142 1.00 92.12 85 SER A C 1
ATOM 636 O O . SER A 1 85 ? 1.398 3.986 -12.624 1.00 92.12 85 SER A O 1
ATOM 638 N N . ARG A 1 86 ? 3.588 4.472 -12.841 1.00 91.06 86 ARG A N 1
ATOM 639 C CA . ARG A 1 86 ? 3.718 3.879 -14.182 1.00 91.06 86 ARG A CA 1
ATOM 640 C C . ARG A 1 86 ? 3.551 2.354 -14.199 1.00 91.06 86 ARG A C 1
ATOM 642 O O . ARG A 1 86 ? 3.287 1.792 -15.254 1.00 91.06 86 ARG A O 1
ATOM 649 N N . PHE A 1 87 ? 3.685 1.698 -13.045 1.00 92.12 87 PHE A N 1
ATOM 650 C CA . PHE A 1 87 ? 3.479 0.254 -12.874 1.00 92.12 87 PHE A CA 1
ATOM 651 C C . PHE A 1 87 ? 2.042 -0.086 -12.458 1.00 92.12 87 PHE A C 1
ATOM 653 O O . PHE A 1 87 ? 1.715 -1.236 -12.185 1.00 92.12 87 PHE A O 1
ATOM 660 N N . GLY A 1 88 ? 1.166 0.921 -12.404 1.00 91.75 88 GLY A N 1
ATOM 661 C CA . GLY A 1 88 ? -0.246 0.766 -12.101 1.00 91.75 88 GLY A CA 1
ATOM 662 C C . GLY A 1 88 ? -0.661 1.429 -10.794 1.00 91.75 88 GLY A C 1
ATOM 663 O O . GLY A 1 88 ? 0.095 2.134 -10.119 1.00 91.75 88 GLY A O 1
ATOM 664 N N . ARG A 1 89 ? -1.929 1.229 -10.442 1.00 93.62 89 ARG A N 1
ATOM 665 C CA . ARG A 1 89 ? -2.495 1.735 -9.192 1.00 93.62 89 ARG A CA 1
ATOM 666 C C . ARG A 1 89 ? -2.082 0.829 -8.041 1.00 93.62 89 ARG A C 1
ATOM 668 O O . ARG A 1 89 ? -2.096 -0.391 -8.181 1.00 93.62 89 ARG A O 1
ATOM 675 N N . TRP A 1 90 ? -1.781 1.424 -6.894 1.00 95.56 90 TRP A N 1
ATOM 676 C CA . TRP A 1 90 ? -1.566 0.660 -5.671 1.00 95.56 90 TRP A CA 1
ATOM 677 C C . TRP A 1 90 ? -2.798 -0.192 -5.339 1.00 95.56 90 TRP A C 1
ATOM 679 O O . TRP A 1 90 ? -3.944 0.256 -5.474 1.00 95.56 90 TRP A O 1
ATOM 689 N N . ARG A 1 91 ? -2.575 -1.437 -4.932 1.00 95.75 91 ARG A N 1
ATOM 690 C CA . ARG A 1 91 ? -3.604 -2.332 -4.397 1.00 95.75 91 ARG A CA 1
ATOM 691 C C . ARG A 1 91 ? -3.497 -2.335 -2.882 1.00 95.75 91 ARG A C 1
ATOM 693 O O . ARG A 1 91 ? -2.398 -2.282 -2.346 1.00 95.75 91 ARG A O 1
ATOM 700 N N . TYR A 1 92 ? -4.647 -2.349 -2.225 1.00 96.19 92 TYR A N 1
ATOM 701 C CA . TYR A 1 92 ? -4.772 -2.332 -0.777 1.00 96.19 92 TYR A CA 1
ATOM 702 C C . TYR A 1 92 ? -5.568 -3.556 -0.358 1.00 96.19 92 TYR A C 1
ATOM 704 O O . TYR A 1 92 ? -6.651 -3.787 -0.899 1.00 96.19 92 TYR A O 1
ATOM 712 N N . HIS A 1 93 ? -5.015 -4.317 0.574 1.00 95.31 93 HIS A N 1
ATOM 713 C CA . HIS A 1 93 ? -5.614 -5.525 1.116 1.00 95.31 93 HIS A CA 1
ATOM 714 C C . HIS A 1 93 ? -5.622 -5.424 2.632 1.00 95.31 93 HIS A C 1
ATOM 716 O O . HIS A 1 93 ? -4.664 -4.934 3.223 1.00 95.31 93 HIS A O 1
ATOM 722 N N . VAL A 1 94 ? -6.712 -5.867 3.246 1.00 95.81 94 VAL A N 1
ATOM 723 C CA . VAL A 1 94 ? -6.857 -5.944 4.699 1.00 95.81 94 VAL A CA 1
ATOM 724 C C . VAL A 1 94 ? -6.986 -7.402 5.076 1.00 95.81 94 VAL A C 1
ATOM 726 O O . VAL A 1 94 ? -7.696 -8.156 4.409 1.00 95.81 94 VAL A O 1
ATOM 729 N N . HIS A 1 95 ? -6.300 -7.776 6.144 1.00 91.75 95 HIS A N 1
ATOM 730 C CA . HIS A 1 95 ? -6.255 -9.127 6.675 1.00 91.75 95 HIS A CA 1
ATOM 731 C C . HIS A 1 95 ? -6.716 -9.116 8.135 1.00 91.75 95 HIS A C 1
ATOM 733 O O . HIS A 1 95 ? -6.849 -8.053 8.755 1.00 91.75 95 HIS A O 1
ATOM 739 N N . ASP A 1 96 ? -7.024 -10.301 8.658 1.00 93.00 96 ASP A N 1
ATOM 740 C CA . ASP A 1 96 ? -7.326 -10.528 10.076 1.00 93.00 96 ASP A CA 1
ATOM 741 C C . ASP A 1 96 ? -8.398 -9.589 10.640 1.00 93.00 96 ASP A C 1
ATOM 743 O O . ASP A 1 96 ? -8.248 -8.989 11.704 1.00 93.00 96 ASP A O 1
ATOM 747 N N . GLY A 1 97 ? -9.472 -9.387 9.872 1.00 91.50 97 GLY A N 1
ATOM 748 C CA . GLY A 1 97 ? -10.593 -8.538 10.279 1.00 91.50 97 GLY A CA 1
ATOM 749 C C . GLY A 1 97 ? -10.230 -7.065 10.510 1.00 91.50 97 GLY A C 1
ATOM 750 O O . GLY A 1 97 ? -10.942 -6.388 11.245 1.00 91.50 97 GLY A O 1
ATOM 751 N N . GLY A 1 98 ? -9.139 -6.562 9.922 1.00 93.88 98 G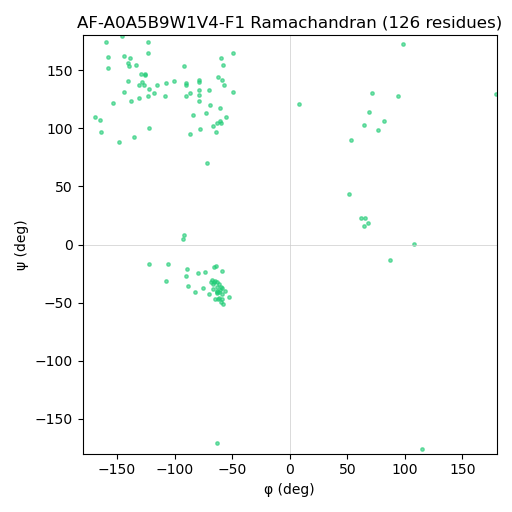LY A N 1
ATOM 752 C CA . GLY A 1 98 ? -8.682 -5.182 10.117 1.00 93.88 98 GLY A CA 1
ATOM 753 C C . GLY A 1 98 ? -7.428 -5.042 10.973 1.00 93.88 98 GLY A C 1
ATOM 754 O O . GLY A 1 98 ? -6.982 -3.918 11.193 1.00 93.88 98 GLY A O 1
ATOM 755 N N . GLN A 1 99 ? -6.831 -6.130 11.461 1.00 96.00 99 GLN A N 1
ATOM 756 C CA . GLN A 1 99 ? -5.624 -6.042 12.296 1.00 96.00 99 GLN A CA 1
ATOM 757 C C . GLN A 1 99 ? -4.339 -5.834 11.492 1.00 96.00 99 GLN A C 1
ATOM 759 O O . GLN A 1 99 ? -3.384 -5.237 12.001 1.00 96.00 99 GLN A O 1
ATOM 764 N N . ALA A 1 100 ? -4.344 -6.252 10.227 1.00 96.06 100 ALA A N 1
ATOM 765 C CA . ALA A 1 100 ? -3.228 -6.095 9.312 1.00 96.06 100 ALA A CA 1
ATOM 766 C C . ALA A 1 100 ? -3.683 -5.562 7.948 1.00 96.06 100 ALA A C 1
ATOM 768 O O . ALA A 1 100 ? -4.830 -5.739 7.535 1.00 96.06 100 ALA A O 1
ATOM 769 N N . PHE A 1 101 ? -2.774 -4.904 7.232 1.00 96.56 101 PHE A N 1
ATOM 770 C CA . PHE A 1 101 ? -2.972 -4.531 5.839 1.00 96.56 101 PHE A CA 1
ATOM 771 C C . PHE A 1 101 ? -1.697 -4.717 5.022 1.00 96.56 101 PHE A C 1
ATOM 773 O O . PHE A 1 101 ? -0.585 -4.626 5.548 1.00 96.56 101 PHE A O 1
ATOM 780 N N . ALA A 1 102 ? -1.881 -4.883 3.716 1.00 97.00 102 ALA A N 1
ATOM 781 C CA . ALA A 1 102 ? -0.817 -4.870 2.733 1.00 97.00 102 ALA A CA 1
ATOM 782 C C . ALA A 1 102 ? -1.088 -3.846 1.622 1.00 97.00 102 ALA A C 1
ATOM 784 O O . ALA A 1 102 ? -2.231 -3.619 1.208 1.00 97.00 102 ALA A O 1
ATOM 785 N N . LEU A 1 103 ? -0.016 -3.235 1.124 1.00 97.50 103 LEU A N 1
ATOM 786 C CA . LEU A 1 103 ? -0.013 -2.390 -0.064 1.00 97.50 103 LEU A CA 1
ATOM 787 C C . LEU A 1 103 ? 0.899 -3.007 -1.115 1.00 97.50 103 LEU A C 1
ATOM 789 O O . LEU A 1 103 ? 2.046 -3.324 -0.816 1.00 97.50 103 LEU A O 1
ATOM 793 N N . THR A 1 104 ? 0.406 -3.142 -2.347 1.00 97.06 104 THR A N 1
ATOM 794 C CA . THR A 1 104 ? 1.214 -3.665 -3.457 1.00 97.06 104 THR A CA 1
ATOM 795 C C . THR A 1 104 ? 1.171 -2.777 -4.695 1.00 97.06 104 THR A C 1
ATOM 797 O O . THR A 1 104 ? 0.148 -2.155 -5.001 1.00 97.06 104 THR A O 1
ATOM 800 N N . ASN A 1 105 ? 2.278 -2.720 -5.432 1.00 96.81 105 ASN A N 1
ATOM 801 C CA . ASN A 1 105 ? 2.380 -2.051 -6.728 1.00 96.81 105 ASN A CA 1
ATOM 802 C C . ASN A 1 105 ? 3.236 -2.878 -7.691 1.00 96.81 105 ASN A C 1
ATOM 804 O O . ASN A 1 105 ? 4.238 -3.451 -7.282 1.00 96.81 105 ASN A O 1
ATOM 808 N N . GLY A 1 106 ? 2.841 -2.928 -8.962 1.00 94.38 106 GLY A N 1
ATOM 809 C CA . GLY A 1 106 ? 3.445 -3.818 -9.954 1.00 94.38 106 GLY A CA 1
ATOM 810 C C . GLY A 1 106 ? 2.649 -5.104 -10.182 1.00 94.38 106 GLY A C 1
ATOM 811 O O . GLY A 1 106 ? 1.640 -5.388 -9.526 1.00 94.38 106 GLY A O 1
ATOM 812 N N . ASP A 1 107 ? 3.083 -5.859 -11.177 1.00 92.75 107 ASP A N 1
ATOM 813 C CA . ASP A 1 107 ? 2.449 -7.064 -11.699 1.00 92.75 107 ASP A CA 1
ATOM 814 C C . ASP A 1 107 ? 3.555 -7.931 -12.317 1.00 92.75 107 ASP A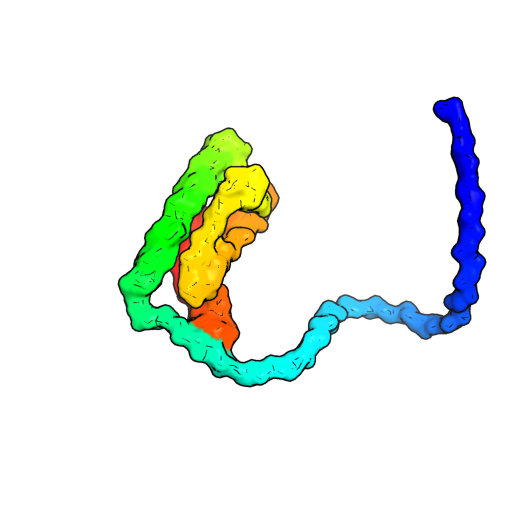 C 1
ATOM 816 O O . ASP A 1 107 ? 4.250 -7.465 -13.219 1.00 92.75 107 ASP A O 1
ATOM 820 N N . TYR A 1 108 ? 3.744 -9.171 -11.851 1.00 90.81 108 TYR A N 1
ATOM 821 C CA . TYR A 1 108 ? 4.818 -10.042 -12.353 1.00 90.81 108 TYR A CA 1
ATOM 822 C C . TYR A 1 108 ? 4.749 -10.238 -13.868 1.00 90.81 108 TYR A C 1
ATOM 824 O O . TYR A 1 108 ? 5.772 -10.171 -14.545 1.00 90.81 108 TYR A O 1
ATOM 832 N N . MET A 1 109 ? 3.545 -10.387 -14.423 1.00 90.19 109 MET A N 1
ATOM 833 C CA . MET A 1 109 ? 3.361 -10.670 -15.847 1.00 90.19 109 MET A CA 1
ATOM 834 C C . MET A 1 109 ? 3.644 -9.449 -16.725 1.00 90.19 109 MET A C 1
ATOM 836 O O . MET A 1 109 ? 3.958 -9.595 -17.906 1.00 90.19 109 MET A O 1
ATOM 840 N N . LYS A 1 110 ? 3.526 -8.238 -16.168 1.00 90.06 110 LYS A N 1
ATOM 841 C CA . LYS A 1 110 ? 3.692 -6.979 -16.914 1.00 90.06 110 LYS A CA 1
ATOM 842 C C . LYS A 1 110 ? 4.980 -6.243 -16.598 1.00 90.06 110 LYS A C 1
ATOM 844 O O . LYS A 1 110 ? 5.466 -5.509 -17.446 1.00 90.06 110 LYS A O 1
ATOM 849 N N . ASN A 1 111 ? 5.484 -6.356 -15.380 1.00 89.50 111 ASN A N 1
ATOM 850 C CA . ASN A 1 111 ? 6.588 -5.556 -14.860 1.00 89.50 111 ASN A CA 1
ATOM 851 C C . ASN A 1 111 ? 7.761 -6.417 -14.382 1.00 89.50 111 ASN A C 1
ATOM 853 O O . ASN A 1 111 ? 8.846 -5.872 -14.195 1.00 89.50 111 ASN A O 1
ATOM 857 N N . GLY A 1 112 ? 7.558 -7.722 -14.166 1.00 90.69 112 GLY A N 1
ATOM 858 C CA . GLY A 1 112 ? 8.582 -8.614 -13.613 1.00 90.69 112 GLY A CA 1
ATOM 859 C C . GLY A 1 112 ? 8.924 -8.330 -12.148 1.00 90.69 112 GLY A C 1
ATOM 860 O O . GLY A 1 112 ? 10.003 -8.691 -11.697 1.00 90.69 112 GLY A O 1
ATOM 861 N N . PHE A 1 113 ? 8.055 -7.613 -11.426 1.00 93.69 113 PHE A N 1
ATOM 862 C CA . PHE A 1 113 ? 8.190 -7.404 -9.988 1.00 93.69 113 PHE A CA 1
ATOM 863 C C . PHE A 1 113 ? 6.852 -7.038 -9.343 1.00 93.69 113 PHE A C 1
ATOM 865 O O . PHE A 1 113 ? 5.942 -6.521 -10.007 1.00 93.69 113 PHE A O 1
ATOM 872 N N . VAL A 1 114 ? 6.787 -7.207 -8.025 1.00 95.62 114 VAL A N 1
ATOM 873 C CA . VAL A 1 114 ? 5.797 -6.569 -7.156 1.00 95.62 114 VAL A CA 1
ATOM 874 C C . VAL A 1 114 ? 6.517 -5.941 -5.963 1.00 95.62 114 VAL A C 1
ATOM 876 O O . VAL A 1 114 ? 7.284 -6.593 -5.262 1.00 95.62 114 VAL A O 1
ATOM 879 N N . LEU A 1 115 ? 6.285 -4.648 -5.742 1.00 97.19 115 LEU A N 1
ATOM 880 C CA . LEU A 1 115 ? 6.674 -3.955 -4.517 1.00 97.19 115 LEU A CA 1
ATOM 881 C C . LEU A 1 115 ? 5.563 -4.129 -3.489 1.00 97.19 115 LEU A C 1
ATOM 883 O O . LEU A 1 115 ? 4.402 -3.835 -3.784 1.00 97.19 115 LEU A O 1
ATOM 887 N N . CYS A 1 116 ? 5.939 -4.542 -2.288 1.00 97.38 116 CYS A N 1
ATOM 888 C CA . CYS A 1 116 ? 5.038 -4.860 -1.196 1.00 97.38 116 CYS A CA 1
ATOM 889 C C . CYS A 1 116 ? 5.393 -4.068 0.067 1.00 97.38 116 CYS A C 1
ATOM 891 O O . CYS A 1 116 ? 6.562 -3.819 0.350 1.00 97.38 116 CYS A O 1
ATOM 893 N N . TRP A 1 117 ? 4.366 -3.717 0.837 1.00 97.19 117 TRP A N 1
ATOM 894 C CA . TRP A 1 117 ? 4.444 -3.320 2.242 1.00 97.19 117 TRP A CA 1
ATOM 895 C C . TRP A 1 117 ? 3.400 -4.100 3.020 1.00 97.19 117 TRP A C 1
ATOM 897 O O . TRP A 1 117 ? 2.257 -4.182 2.568 1.00 97.19 117 TRP A O 1
ATOM 907 N N . SER A 1 118 ? 3.755 -4.609 4.197 1.00 95.19 118 SER A N 1
ATOM 908 C CA . SER A 1 118 ? 2.811 -5.206 5.146 1.00 95.19 118 SER A CA 1
ATOM 909 C C . SER A 1 118 ? 2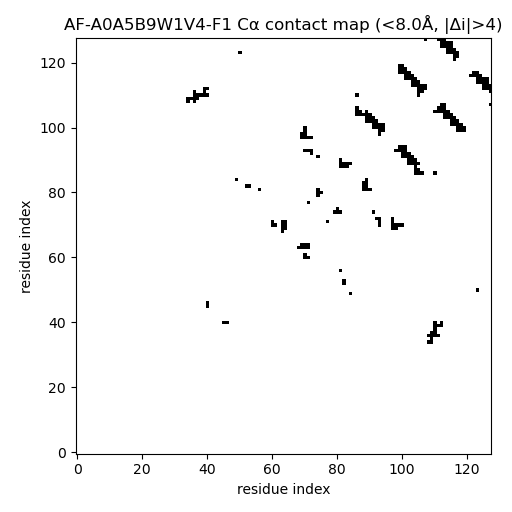.972 -4.559 6.508 1.00 95.19 118 SER A C 1
ATOM 911 O O . SER A 1 118 ? 4.087 -4.377 6.997 1.00 95.19 118 SER A O 1
ATOM 913 N N . SER A 1 119 ? 1.849 -4.263 7.157 1.00 95.94 119 SER A N 1
ATOM 914 C CA . SER A 1 119 ? 1.852 -3.784 8.538 1.00 95.94 119 SER A CA 1
ATOM 915 C C . SER A 1 119 ? 2.354 -4.817 9.545 1.00 95.94 119 SER A C 1
ATOM 917 O O . SER A 1 119 ? 2.690 -4.430 10.659 1.00 95.94 119 SER A O 1
ATOM 919 N N . GLU A 1 120 ? 2.352 -6.105 9.193 1.00 94.00 120 GLU A N 1
ATOM 920 C CA . GLU A 1 120 ? 2.858 -7.178 10.059 1.00 94.00 120 GLU A CA 1
ATOM 921 C C . GLU A 1 120 ? 4.384 -7.193 10.096 1.00 94.00 120 GLU A C 1
ATOM 923 O O . GLU A 1 120 ? 4.976 -7.437 11.139 1.00 94.00 120 GLU A O 1
ATOM 928 N N . HIS A 1 121 ? 5.013 -6.916 8.952 1.00 92.19 121 HIS A N 1
ATOM 929 C CA . HIS A 1 121 ? 6.470 -6.897 8.825 1.00 92.19 121 HIS A CA 1
ATOM 930 C C . HIS A 1 121 ? 7.030 -5.503 9.118 1.00 92.19 121 HIS A C 1
ATOM 932 O O . HIS A 1 121 ? 8.162 -5.370 9.569 1.00 92.19 121 HIS A O 1
ATOM 938 N N . GLY A 1 122 ? 6.229 -4.459 8.881 1.00 93.88 122 GLY A N 1
ATOM 939 C CA . GLY A 1 122 ? 6.638 -3.074 9.082 1.00 93.88 122 GLY A CA 1
ATOM 940 C C . GLY A 1 122 ? 7.749 -2.632 8.131 1.00 93.88 122 GLY A C 1
ATOM 941 O O . GLY A 1 122 ? 8.466 -1.693 8.466 1.00 93.88 122 GLY A O 1
ATOM 942 N N . ASP A 1 123 ? 7.896 -3.298 6.980 1.00 95.06 123 ASP A N 1
ATOM 943 C CA . ASP A 1 123 ? 8.929 -2.981 5.996 1.00 95.06 123 ASP A CA 1
ATOM 944 C C . ASP A 1 123 ? 8.465 -3.170 4.539 1.00 95.06 123 ASP A C 1
ATOM 946 O O . ASP A 1 123 ? 7.450 -3.821 4.258 1.00 95.06 123 ASP A O 1
ATOM 950 N N . TRP A 1 124 ? 9.211 -2.555 3.617 1.00 94.62 124 TRP A N 1
ATOM 951 C CA . TRP A 1 124 ? 9.069 -2.682 2.172 1.00 94.62 124 TRP A CA 1
ATOM 952 C C . TRP A 1 124 ? 9.935 -3.827 1.657 1.00 94.62 124 TRP A C 1
ATOM 954 O O . TRP A 1 124 ? 11.116 -3.908 1.979 1.00 94.62 124 TRP A O 1
ATOM 964 N N . TRP A 1 125 ? 9.402 -4.638 0.749 1.00 95.12 125 TRP A N 1
ATOM 965 C CA . TRP A 1 125 ? 10.211 -5.601 0.004 1.00 95.12 125 TRP A CA 1
ATOM 966 C C . TRP A 1 125 ? 9.780 -5.678 -1.454 1.00 95.12 125 TRP A C 1
ATOM 968 O O . TRP A 1 125 ? 8.637 -5.381 -1.811 1.00 95.12 125 TRP A O 1
ATOM 978 N N . VAL A 1 126 ? 10.726 -6.058 -2.306 1.00 95.25 126 VAL A N 1
ATOM 979 C CA . VAL A 1 126 ? 10.486 -6.295 -3.727 1.00 95.25 126 VAL A CA 1
ATOM 980 C C . VAL A 1 126 ? 10.563 -7.789 -3.965 1.00 95.25 126 VAL A C 1
ATOM 982 O O . VAL A 1 126 ? 11.556 -8.415 -3.605 1.00 95.25 126 VAL A O 1
ATOM 985 N N . ASP A 1 127 ? 9.534 -8.327 -4.598 1.00 93.88 127 ASP A N 1
ATOM 986 C CA . ASP A 1 127 ? 9.509 -9.701 -5.078 1.00 93.88 127 ASP A CA 1
ATOM 987 C C . ASP A 1 127 ? 9.6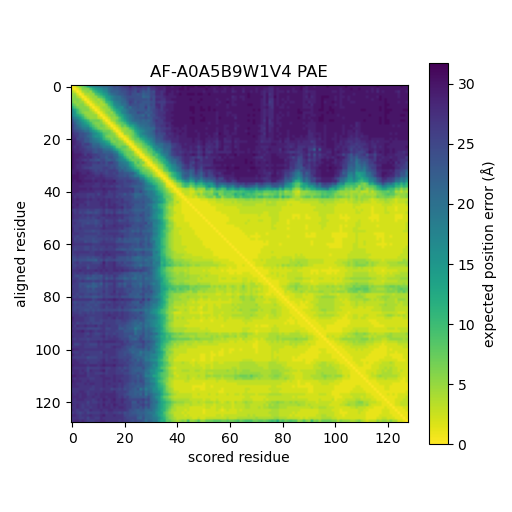30 -9.715 -6.610 1.00 93.88 127 ASP A C 1
ATOM 989 O O . ASP A 1 127 ? 9.065 -8.835 -7.274 1.00 93.88 127 ASP A O 1
ATOM 993 N N . ARG A 1 128 ? 10.414 -10.646 -7.164 1.00 88.94 128 ARG A N 1
ATOM 994 C CA . ARG A 1 128 ? 10.807 -10.700 -8.586 1.00 88.94 128 ARG A CA 1
ATOM 995 C C . ARG A 1 128 ? 10.808 -12.122 -9.120 1.00 88.94 128 ARG A C 1
ATOM 997 O O . ARG A 1 128 ? 11.450 -12.980 -8.480 1.00 88.94 128 ARG A O 1
#

Secondary structure (DSSP, 8-state):
-------------------------------------------HHHHHHHHHHHHHHHHHHHHHHHHHSS--S-TTTTTPPPPEETTEEPEEEEEGGGTEEEEEEE-HHHHS-EEEEETTTTEEEEE-

Solvent-accessible surface area (backbone atoms only — not comparable to full-atom values): 8270 Å² total; per-residue (Å²): 138,84,85,86,84,91,84,88,88,85,80,88,86,83,87,78,90,80,93,76,92,76,93,72,92,80,73,86,77,72,87,75,75,73,75,75,60,43,84,46,88,86,49,69,68,58,52,50,50,53,52,58,61,44,43,65,58,53,54,50,46,54,51,45,23,72,74,71,72,35,43,71,89,47,53,67,83,74,68,49,78,69,53,74,54,98,64,41,61,51,44,79,47,63,38,81,95,18,77,33,40,37,41,38,36,48,37,58,72,42,27,56,26,36,41,37,35,32,65,84,76,70,50,77,49,76,47,112

Organism: NCBI:txid406548

Nearest PDB structures (foldseek):
  4bhr-assembly2_B  TM=6.791E-01  e=6.409E-01  Thermus thermophilus HB8
  8p36-assembly1_A  TM=5.616E-01  e=5.009E-01  Neisseria meningitidis 8013
  6iy0-assembly3_E  TM=5.284E-01  e=6.655E+00  Staphylococcus aureus subsp. aureus Mu50

Radius of gyration: 23.21 Å; Cα contacts (8 Å, |Δi|>4): 138; chains: 1; bounding box: 69×48×42 Å